Protein AF-A0A7X4K7N7-F1 (afdb_monomer_lite)

Structure (mmCIF, N/CA/C/O backbone):
data_AF-A0A7X4K7N7-F1
#
_entry.id   AF-A0A7X4K7N7-F1
#
loop_
_atom_site.group_PDB
_atom_site.id
_atom_site.type_symbol
_atom_site.label_atom_id
_atom_site.label_alt_id
_atom_site.label_comp_id
_atom_site.label_asym_id
_atom_site.label_entity_id
_atom_site.label_seq_id
_atom_site.pdbx_PDB_ins_code
_atom_site.Cartn_x
_atom_site.Cartn_y
_atom_site.Cartn_z
_atom_site.occupancy
_atom_site.B_iso_or_equiv
_atom_site.auth_seq_id
_atom_site.auth_comp_id
_atom_site.auth_asym_id
_atom_site.auth_atom_id
_atom_site.pdbx_PDB_model_num
ATOM 1 N N . MET A 1 1 ? -16.566 -7.615 -8.564 1.00 59.75 1 MET A N 1
ATOM 2 C CA . MET A 1 1 ? -16.892 -7.277 -7.161 1.00 59.75 1 MET A CA 1
ATOM 3 C C . MET A 1 1 ? -16.103 -6.037 -6.796 1.00 59.75 1 MET A C 1
ATOM 5 O O . MET A 1 1 ? -14.944 -5.968 -7.175 1.00 59.75 1 MET A O 1
ATOM 9 N N . ALA A 1 2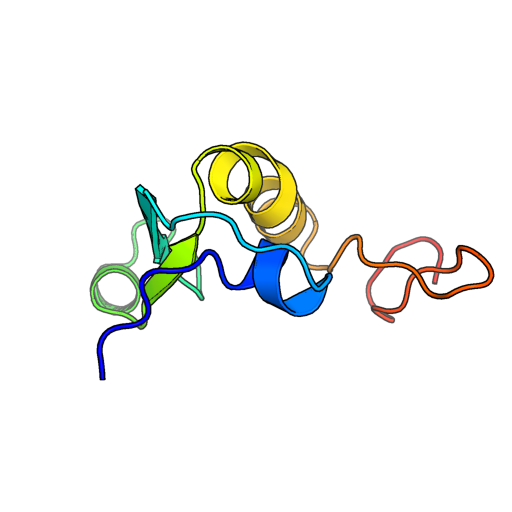 ? -16.725 -5.054 -6.149 1.00 83.31 2 ALA A N 1
ATOM 10 C CA . ALA A 1 2 ? -15.998 -3.899 -5.630 1.00 83.31 2 ALA A CA 1
ATOM 11 C C . ALA A 1 2 ? -15.207 -4.317 -4.382 1.00 83.31 2 ALA A C 1
ATOM 13 O O . ALA A 1 2 ? -15.706 -5.112 -3.586 1.00 83.31 2 ALA A O 1
ATOM 14 N N . GLU A 1 3 ? -14.004 -3.778 -4.211 1.00 90.25 3 GLU A N 1
ATOM 15 C CA . GLU A 1 3 ? -13.171 -3.994 -3.028 1.00 90.25 3 GLU A CA 1
ATOM 16 C C . GLU A 1 3 ? -13.058 -2.664 -2.262 1.00 90.25 3 GLU A C 1
ATOM 18 O O . GLU A 1 3 ? -12.126 -1.893 -2.485 1.00 90.25 3 GLU A O 1
ATOM 23 N N . PRO A 1 4 ? -14.054 -2.328 -1.417 1.00 95.50 4 PRO A N 1
ATOM 24 C CA . PRO A 1 4 ? -14.160 -1.002 -0.806 1.00 95.50 4 PRO A CA 1
ATOM 25 C C . PRO A 1 4 ? -13.236 -0.809 0.404 1.00 95.50 4 PRO A C 1
ATOM 27 O O . PRO A 1 4 ? -13.197 0.280 0.972 1.00 95.50 4 PRO A O 1
ATOM 30 N N . LEU A 1 5 ? -12.534 -1.857 0.842 1.00 98.00 5 LEU A N 1
ATOM 31 C CA . LEU A 1 5 ? -11.709 -1.844 2.047 1.00 98.00 5 LEU A CA 1
ATOM 32 C C . LEU A 1 5 ? -10.222 -1.821 1.705 1.00 98.00 5 LEU A C 1
ATOM 34 O O . LEU A 1 5 ? -9.783 -2.379 0.703 1.00 98.00 5 LEU A O 1
ATOM 38 N N . CYS A 1 6 ? -9.438 -1.208 2.587 1.00 98.44 6 CYS A N 1
ATOM 39 C CA . CYS A 1 6 ? -7.986 -1.224 2.506 1.00 98.44 6 CYS A CA 1
ATOM 40 C C . CYS A 1 6 ? -7.456 -2.659 2.655 1.00 98.44 6 CYS A C 1
ATOM 42 O O . CYS A 1 6 ? -7.603 -3.261 3.725 1.00 98.44 6 CYS A O 1
ATOM 44 N N . ARG A 1 7 ? -6.764 -3.181 1.630 1.00 97.50 7 ARG A N 1
ATOM 45 C CA . ARG A 1 7 ? -6.168 -4.532 1.662 1.00 97.50 7 ARG A CA 1
ATOM 46 C C . ARG A 1 7 ? -5.230 -4.732 2.849 1.00 97.50 7 ARG A C 1
ATOM 48 O O . ARG A 1 7 ? -5.213 -5.806 3.442 1.00 97.50 7 ARG A O 1
ATOM 55 N N . TYR A 1 8 ? -4.461 -3.709 3.221 1.00 96.62 8 TYR A N 1
ATOM 56 C CA . TYR A 1 8 ? -3.484 -3.819 4.311 1.00 96.62 8 TYR A CA 1
ATOM 57 C C . TYR A 1 8 ? -4.176 -3.879 5.672 1.00 96.62 8 TYR A C 1
ATOM 59 O O . TYR A 1 8 ? -3.818 -4.699 6.511 1.00 96.62 8 TYR A O 1
ATOM 67 N N . CYS A 1 9 ? -5.213 -3.065 5.877 1.00 97.31 9 CYS A N 1
ATOM 68 C CA . CYS A 1 9 ? -6.046 -3.133 7.075 1.00 97.31 9 CYS A CA 1
ATOM 69 C C . CYS A 1 9 ? -6.742 -4.493 7.190 1.00 97.31 9 CYS A C 1
ATOM 71 O O . CYS A 1 9 ? -6.713 -5.094 8.262 1.00 97.31 9 CYS A O 1
ATOM 73 N N . ALA A 1 10 ? -7.303 -4.994 6.086 1.00 96.00 10 ALA A N 1
ATOM 74 C CA . ALA A 1 10 ? -8.030 -6.258 6.053 1.00 96.00 10 ALA A CA 1
ATOM 75 C C . ALA A 1 10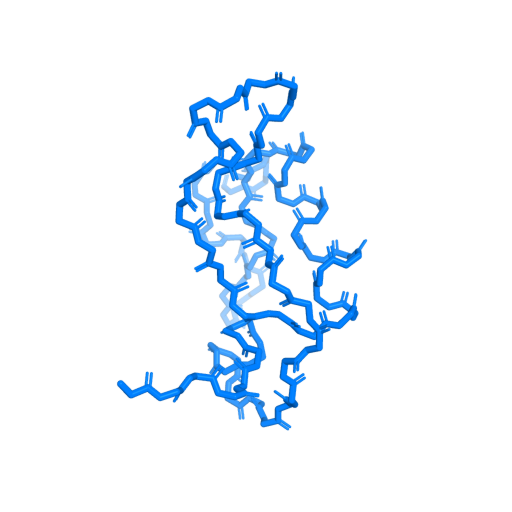 ? -7.144 -7.459 6.427 1.00 96.00 10 ALA A C 1
ATOM 77 O O . ALA A 1 10 ? -7.575 -8.313 7.197 1.00 96.00 10 ALA A O 1
ATOM 78 N N . ARG A 1 11 ? -5.882 -7.492 5.967 1.00 92.50 11 ARG A N 1
ATOM 79 C CA . ARG A 1 11 ? -4.891 -8.518 6.363 1.00 92.50 11 ARG A CA 1
ATOM 80 C C . ARG A 1 11 ? -4.634 -8.556 7.871 1.00 92.50 11 ARG A C 1
ATOM 82 O O . ARG A 1 11 ? -4.304 -9.606 8.404 1.00 92.50 11 ARG A O 1
ATOM 89 N N . LEU A 1 12 ? -4.805 -7.423 8.549 1.00 92.12 12 LEU A N 1
ATOM 90 C CA . LEU A 1 12 ? -4.668 -7.285 10.001 1.00 92.12 12 LEU A CA 1
ATOM 91 C C . LEU A 1 12 ? -6.010 -7.436 10.742 1.00 92.12 12 LEU A C 1
ATOM 93 O O . LEU A 1 12 ? -6.100 -7.093 11.918 1.00 92.12 12 LEU A O 1
ATOM 97 N N . GLY A 1 13 ? -7.076 -7.868 10.059 1.00 94.94 13 GLY A N 1
ATOM 98 C CA . GLY A 1 13 ? -8.416 -7.993 10.639 1.00 94.94 13 GLY A CA 1
ATOM 99 C C . GLY A 1 13 ? -9.108 -6.658 10.935 1.00 94.94 13 GLY A C 1
ATOM 100 O O . GLY A 1 13 ? -10.100 -6.628 11.661 1.00 94.94 13 GLY A O 1
ATOM 101 N N . ARG A 1 14 ? -8.610 -5.539 10.393 1.00 96.62 14 ARG A N 1
ATOM 102 C CA . ARG A 1 14 ? -9.205 -4.208 10.578 1.00 96.62 14 ARG A CA 1
ATOM 103 C C . ARG A 1 14 ? -10.126 -3.85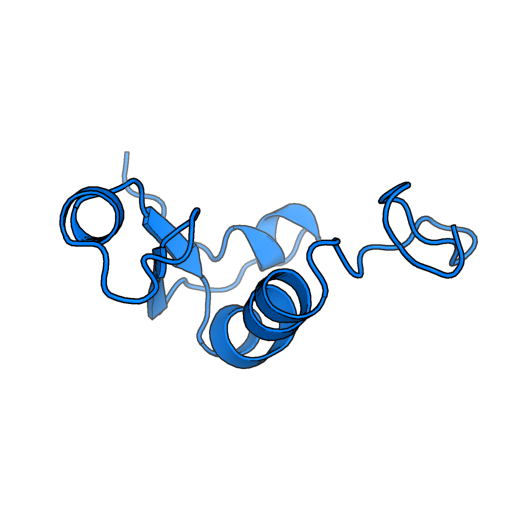3 9.415 1.00 96.62 14 ARG A C 1
ATOM 105 O O . ARG A 1 14 ? -9.788 -4.084 8.255 1.00 96.62 14 ARG A O 1
ATOM 112 N N . VAL A 1 15 ? -11.242 -3.196 9.722 1.00 97.69 15 VAL A N 1
ATOM 113 C CA . VAL A 1 15 ? -12.192 -2.688 8.724 1.00 97.69 15 VAL A CA 1
ATOM 114 C C . VAL A 1 15 ? -11.966 -1.192 8.545 1.00 97.69 15 VAL A C 1
ATOM 116 O O . VAL A 1 15 ? -12.330 -0.403 9.405 1.00 97.69 15 VAL A O 1
ATOM 119 N N . GLU A 1 16 ? -11.351 -0.816 7.428 1.00 98.25 16 GLU A N 1
ATOM 120 C CA . GLU A 1 16 ? -11.065 0.576 7.072 1.00 98.25 16 GLU A CA 1
ATOM 121 C C . GLU A 1 16 ? -11.358 0.770 5.585 1.00 98.25 16 GLU A C 1
ATOM 123 O O . GLU A 1 16 ? -10.936 -0.053 4.764 1.00 98.25 16 GLU A O 1
ATOM 128 N N . ALA A 1 17 ? -12.056 1.850 5.233 1.00 98.25 17 ALA A N 1
ATOM 129 C CA . ALA A 1 17 ? -12.365 2.157 3.842 1.00 98.25 17 ALA A CA 1
ATOM 130 C C . ALA A 1 17 ? -11.087 2.452 3.041 1.00 98.25 17 ALA A C 1
ATOM 132 O O . ALA A 1 17 ? -10.165 3.124 3.509 1.00 98.25 17 ALA A O 1
ATOM 133 N N . ALA A 1 18 ? -11.037 1.958 1.808 1.00 98.25 18 ALA A N 1
ATOM 134 C CA . ALA A 1 18 ? -10.025 2.375 0.857 1.00 98.25 18 ALA A CA 1
ATOM 135 C C . ALA A 1 18 ? -10.367 3.755 0.296 1.00 98.25 18 ALA A C 1
ATOM 137 O O . ALA A 1 18 ? -11.507 4.032 -0.074 1.00 98.25 18 ALA A O 1
ATOM 138 N N . THR A 1 19 ? -9.359 4.616 0.223 1.00 98.19 19 THR A N 1
ATOM 139 C CA . THR A 1 19 ? -9.477 5.984 -0.299 1.00 98.19 19 THR A CA 1
ATOM 140 C C . THR A 1 19 ? -8.452 6.284 -1.388 1.00 98.19 19 THR A C 1
ATOM 142 O O . THR A 1 19 ? -8.511 7.344 -2.004 1.00 98.19 19 THR A O 1
ATOM 145 N N . VAL A 1 20 ? -7.533 5.350 -1.648 1.00 98.12 20 VAL A N 1
ATOM 146 C CA . VAL A 1 20 ? -6.481 5.447 -2.659 1.00 98.12 20 VAL A CA 1
A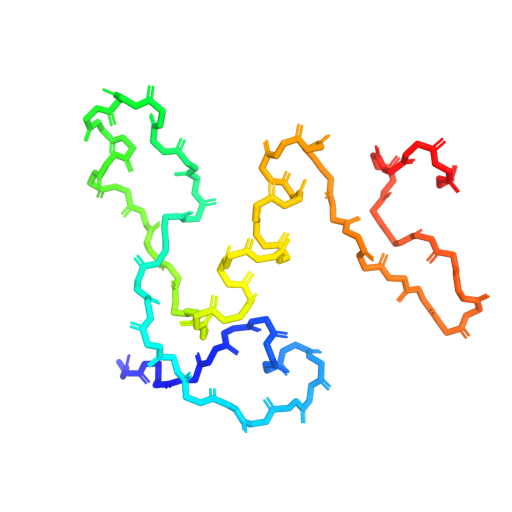TOM 147 C C . VAL A 1 20 ? -6.459 4.157 -3.478 1.00 98.12 20 VAL A C 1
ATOM 149 O O . VAL A 1 20 ? -6.503 3.061 -2.914 1.00 98.12 20 VAL A O 1
ATOM 152 N N . ALA A 1 21 ? -6.380 4.293 -4.801 1.00 96.94 21 ALA A N 1
ATOM 153 C CA . ALA A 1 21 ? -6.027 3.203 -5.702 1.00 96.94 21 ALA A CA 1
ATOM 154 C C . ALA A 1 21 ? -4.511 3.254 -5.924 1.00 96.94 21 ALA A C 1
ATOM 156 O O . ALA A 1 21 ? -4.006 4.176 -6.558 1.00 96.94 21 ALA A O 1
ATOM 157 N N . ASP A 1 22 ? -3.802 2.311 -5.321 1.00 97.44 22 ASP A N 1
ATOM 158 C CA . ASP A 1 22 ? -2.343 2.250 -5.266 1.00 97.44 22 ASP A CA 1
ATOM 159 C C . ASP A 1 22 ? -1.808 1.235 -6.276 1.00 97.44 22 ASP A C 1
ATOM 161 O O . ASP A 1 22 ? -2.371 0.151 -6.409 1.00 97.44 22 ASP A O 1
ATOM 165 N N . HIS A 1 23 ? -0.718 1.546 -6.971 1.00 97.38 23 HIS A N 1
ATOM 166 C CA . HIS A 1 23 ? -0.075 0.580 -7.860 1.00 97.38 23 HIS A CA 1
ATOM 167 C C . HIS A 1 23 ? 0.600 -0.527 -7.045 1.00 97.38 23 HIS A C 1
ATOM 169 O O . HIS A 1 23 ? 1.477 -0.267 -6.219 1.00 97.38 23 HIS A O 1
ATOM 175 N N . ILE A 1 24 ? 0.241 -1.790 -7.308 1.00 95.88 24 ILE A N 1
ATOM 176 C CA . ILE A 1 24 ? 0.871 -2.933 -6.622 1.00 95.88 24 ILE A CA 1
ATOM 177 C C . ILE A 1 24 ? 2.382 -2.917 -6.886 1.00 95.88 24 ILE A C 1
ATOM 179 O O . ILE A 1 24 ? 3.187 -2.972 -5.951 1.00 95.88 24 ILE A O 1
ATOM 183 N N . VAL A 1 25 ? 2.754 -2.766 -8.159 1.00 95.25 25 VAL A N 1
ATOM 184 C CA . V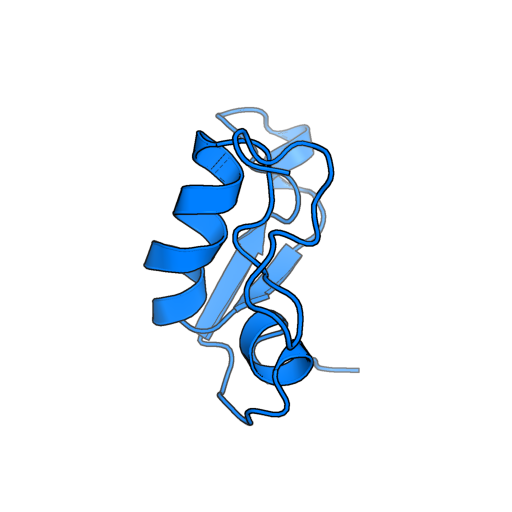AL A 1 25 ? 4.132 -2.528 -8.594 1.00 95.25 25 VAL A CA 1
ATOM 185 C C . VAL A 1 25 ? 4.299 -1.029 -8.858 1.00 95.25 25 VAL A C 1
ATOM 187 O O . VAL A 1 25 ? 3.619 -0.508 -9.741 1.00 95.25 25 VAL A O 1
ATOM 190 N N . PRO A 1 26 ? 5.183 -0.316 -8.134 1.00 95.12 26 PRO A N 1
ATOM 191 C CA . PRO A 1 26 ? 5.357 1.116 -8.334 1.00 95.12 26 PRO A CA 1
ATOM 192 C C . PRO A 1 26 ? 5.876 1.393 -9.741 1.00 95.12 26 PRO A C 1
ATOM 194 O O . PRO A 1 26 ? 6.895 0.844 -10.156 1.00 95.12 26 PRO A O 1
ATOM 197 N N . HIS A 1 27 ? 5.204 2.289 -10.455 1.00 95.56 27 HIS A N 1
ATOM 198 C CA . HIS A 1 27 ? 5.497 2.514 -11.864 1.00 95.56 27 HIS A CA 1
ATOM 199 C C . HIS A 1 27 ? 6.830 3.235 -12.114 1.00 95.56 27 HIS A C 1
ATOM 201 O O . HIS A 1 27 ? 7.456 3.021 -13.140 1.00 95.56 27 HIS A O 1
ATOM 207 N N . ARG A 1 28 ? 7.304 4.086 -11.191 1.00 94.06 28 ARG A N 1
ATOM 208 C CA . ARG A 1 28 ? 8.610 4.786 -11.284 1.00 94.06 28 ARG A CA 1
ATOM 209 C C . ARG A 1 28 ? 8.867 5.490 -12.634 1.00 94.06 28 ARG A C 1
ATOM 211 O O . ARG A 1 28 ? 10.004 5.611 -13.075 1.00 94.06 28 ARG A O 1
ATOM 218 N N . GLY A 1 29 ? 7.799 5.983 -13.263 1.00 96.12 29 GLY A N 1
ATOM 219 C CA . GLY A 1 29 ? 7.830 6.646 -14.574 1.00 96.12 29 GLY A CA 1
ATOM 220 C C . GLY A 1 29 ? 7.630 5.726 -15.785 1.00 96.12 29 GLY A C 1
ATOM 221 O O . GLY A 1 29 ? 7.490 6.232 -16.893 1.00 96.12 29 GLY A O 1
ATOM 222 N N . ASP A 1 30 ? 7.561 4.412 -15.587 1.00 97.62 30 ASP A N 1
ATOM 223 C CA . ASP A 1 30 ? 7.209 3.435 -16.617 1.00 97.62 30 ASP A CA 1
ATOM 224 C C . ASP A 1 30 ? 5.696 3.476 -16.903 1.00 97.62 30 ASP A C 1
ATOM 226 O O . ASP A 1 30 ? 4.871 3.386 -15.989 1.00 97.62 30 ASP A O 1
ATOM 230 N N . LEU A 1 31 ? 5.324 3.648 -18.173 1.00 96.50 31 LEU A N 1
ATOM 231 C CA . LEU A 1 31 ? 3.928 3.762 -18.598 1.00 96.50 31 LEU A CA 1
ATOM 232 C C . LEU A 1 31 ? 3.196 2.416 -18.604 1.00 96.50 31 LEU A C 1
ATOM 234 O O . LEU A 1 31 ? 1.991 2.390 -18.349 1.00 96.50 31 LEU A O 1
ATOM 238 N N . ASP A 1 32 ? 3.904 1.310 -18.831 1.00 96.38 32 ASP A N 1
ATOM 239 C CA . ASP A 1 32 ? 3.304 -0.024 -18.814 1.00 96.38 32 ASP A CA 1
ATOM 240 C C . ASP A 1 32 ? 2.920 -0.396 -17.378 1.00 96.38 32 ASP A C 1
ATOM 242 O O . ASP A 1 32 ? 1.819 -0.886 -17.120 1.00 96.38 32 ASP A O 1
ATOM 246 N N . LEU A 1 33 ? 3.782 -0.060 -16.412 1.00 96.19 33 LEU A N 1
ATOM 247 C CA . LEU A 1 33 ? 3.474 -0.223 -14.990 1.00 96.19 33 LEU A CA 1
ATOM 248 C C . LEU A 1 33 ? 2.426 0.779 -14.4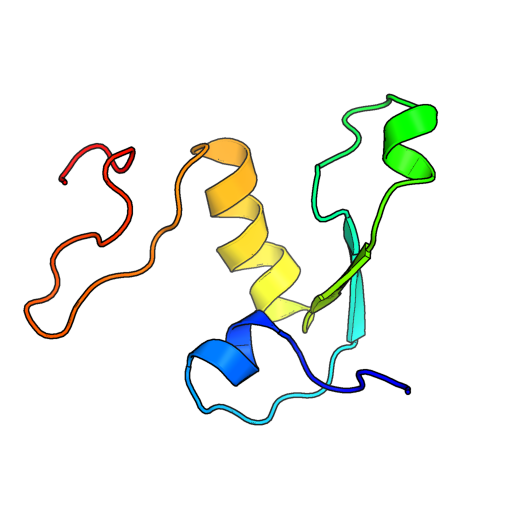94 1.00 96.19 33 LEU A C 1
ATOM 250 O O . LEU A 1 33 ? 1.671 0.468 -13.573 1.00 96.19 33 LEU A O 1
ATOM 254 N N . PHE A 1 34 ? 2.338 1.967 -15.100 1.00 96.31 34 PHE A N 1
ATOM 255 C CA . PHE A 1 34 ? 1.297 2.942 -14.765 1.00 96.31 34 PHE A CA 1
ATOM 256 C C . PHE A 1 34 ? -0.108 2.420 -15.099 1.00 96.31 34 PHE A C 1
ATOM 258 O O . PHE A 1 34 ? -1.055 2.691 -14.360 1.00 96.31 34 PHE A O 1
ATOM 265 N N . ALA A 1 35 ? -0.238 1.641 -16.174 1.00 96.50 35 ALA A N 1
ATOM 266 C CA . ALA A 1 35 ? -1.464 0.926 -16.527 1.00 96.50 35 ALA A CA 1
ATOM 267 C C . ALA A 1 35 ? -1.601 -0.439 -15.818 1.00 96.50 35 ALA A C 1
ATOM 269 O O . ALA A 1 35 ? -2.508 -1.211 -16.132 1.00 96.50 35 ALA A O 1
ATOM 270 N N . GLY A 1 36 ? -0.691 -0.746 -14.890 1.00 96.19 36 GLY A N 1
ATOM 271 C CA . GLY A 1 36 ? -0.633 -2.009 -14.171 1.00 96.19 36 GLY A CA 1
ATOM 272 C C . GLY A 1 36 ? -1.740 -2.191 -13.132 1.00 96.19 36 GLY A C 1
ATOM 273 O O . GLY A 1 36 ? -2.631 -1.360 -12.944 1.00 96.19 36 GLY A O 1
ATOM 274 N N . GLU A 1 37 ? -1.670 -3.320 -12.431 1.00 96.88 37 GLU A N 1
ATOM 275 C CA . GLU A 1 37 ? -2.660 -3.679 -11.421 1.00 96.88 37 GLU A CA 1
ATOM 276 C C . GLU A 1 37 ? -2.631 -2.739 -10.209 1.00 96.88 37 GLU A C 1
ATOM 278 O O . GLU A 1 37 ? -1.575 -2.406 -9.657 1.00 96.88 37 GLU A O 1
ATOM 283 N N . LEU A 1 38 ? -3.829 -2.366 -9.757 1.00 96.56 38 LEU A N 1
ATOM 284 C CA . LEU A 1 38 ? -4.040 -1.512 -8.594 1.00 96.56 38 LEU A CA 1
ATOM 285 C C . LEU A 1 38 ? -4.536 -2.324 -7.390 1.00 96.56 38 LEU A C 1
ATOM 287 O O . LEU A 1 38 ? -5.202 -3.356 -7.522 1.00 96.56 38 LEU A O 1
ATOM 291 N N . GLN A 1 39 ? -4.257 -1.819 -6.194 1.00 97.19 39 GLN A N 1
ATOM 292 C CA . GLN A 1 39 ? -4.807 -2.287 -4.932 1.00 97.19 39 GLN A CA 1
ATOM 293 C C . GLN A 1 39 ? -5.495 -1.147 -4.168 1.00 97.19 39 GLN A C 1
ATOM 295 O O . GLN A 1 39 ? -4.999 -0.021 -4.145 1.00 97.19 39 GLN A O 1
ATOM 300 N N . PRO A 1 40 ? -6.629 -1.417 -3.505 1.00 98.12 40 PRO A N 1
ATOM 301 C CA . PRO A 1 40 ? -7.300 -0.435 -2.671 1.00 98.12 40 PRO A CA 1
ATOM 302 C C . PRO A 1 40 ? -6.599 -0.316 -1.312 1.00 98.12 40 PRO A C 1
ATOM 304 O O . PRO A 1 40 ? -6.486 -1.293 -0.565 1.00 98.12 40 PRO A O 1
ATOM 307 N N . LEU A 1 41 ? -6.158 0.894 -0.962 1.00 98.38 41 LEU A N 1
ATOM 308 C CA . LEU A 1 41 ? -5.547 1.221 0.329 1.00 98.38 41 LEU A CA 1
ATOM 309 C C . LEU A 1 41 ? -6.235 2.430 0.973 1.00 98.38 41 LEU A C 1
ATOM 311 O O . LEU A 1 41 ? -6.782 3.300 0.298 1.00 98.38 41 LEU A O 1
ATOM 315 N N . CYS A 1 42 ? -6.196 2.513 2.303 1.00 98.50 42 CYS A N 1
ATOM 316 C CA . CYS A 1 42 ? -6.494 3.765 2.994 1.00 98.50 42 CYS A CA 1
ATOM 317 C C . CYS A 1 42 ? -5.284 4.702 2.890 1.00 98.50 42 CYS A C 1
ATOM 319 O O . CYS A 1 42 ? -4.139 4.246 2.795 1.00 98.50 42 CYS A O 1
ATOM 321 N N . ALA A 1 43 ? -5.525 6.011 2.970 1.00 98.31 43 ALA A N 1
ATOM 322 C CA . ALA A 1 43 ? -4.475 7.024 2.860 1.00 98.31 43 ALA A CA 1
ATOM 323 C C . ALA A 1 43 ? -3.295 6.790 3.825 1.00 98.31 43 ALA A C 1
ATOM 325 O O . ALA A 1 43 ? -2.148 6.992 3.440 1.00 98.31 43 ALA A O 1
ATOM 326 N N . SER A 1 44 ? -3.559 6.312 5.049 1.00 98.12 44 SER A N 1
ATOM 327 C CA . SER A 1 44 ? -2.516 6.021 6.045 1.00 98.12 44 SER A CA 1
ATOM 328 C C . SER A 1 44 ? -1.636 4.826 5.661 1.00 98.12 44 SER A C 1
ATOM 330 O O . SER A 1 44 ? -0.413 4.889 5.786 1.00 98.12 44 SER A O 1
ATOM 332 N N . CYS A 1 45 ? -2.228 3.732 5.170 1.00 97.94 45 CYS A N 1
ATOM 333 C CA . CYS A 1 45 ? -1.456 2.573 4.721 1.00 97.94 45 CYS A CA 1
ATOM 334 C C . CYS A 1 45 ? -0.655 2.892 3.456 1.00 97.94 45 CYS A C 1
ATOM 336 O O . CYS A 1 45 ? 0.502 2.487 3.378 1.00 97.94 45 CYS A O 1
ATOM 338 N N . HIS A 1 46 ? -1.236 3.650 2.523 1.00 98.00 46 HIS A N 1
ATOM 339 C CA . HIS A 1 46 ? -0.547 4.112 1.320 1.00 98.00 46 HIS A CA 1
ATOM 340 C C . HIS A 1 46 ? 0.667 4.996 1.661 1.00 98.00 46 HIS A C 1
ATOM 342 O O . HIS A 1 46 ? 1.784 4.701 1.250 1.00 98.00 46 HIS A O 1
ATOM 348 N N . SER A 1 47 ? 0.487 6.036 2.483 1.00 97.44 47 SER A N 1
ATOM 349 C CA . SER A 1 47 ? 1.563 6.996 2.769 1.00 97.44 47 SER A CA 1
ATOM 350 C C . SER A 1 47 ? 2.659 6.468 3.694 1.00 97.44 47 SER A C 1
ATOM 352 O O . SER A 1 47 ? 3.757 7.015 3.686 1.00 97.44 47 SER A O 1
ATOM 354 N N . ARG A 1 48 ? 2.380 5.435 4.501 1.00 95.94 48 ARG A N 1
ATOM 355 C CA . ARG A 1 48 ? 3.327 4.916 5.499 1.00 95.94 48 ARG A CA 1
ATOM 356 C C . ARG A 1 48 ? 3.794 3.497 5.217 1.00 95.94 48 ARG A C 1
ATOM 358 O O . ARG A 1 48 ? 4.991 3.258 5.161 1.00 95.94 48 ARG A O 1
ATOM 365 N N . VAL A 1 49 ? 2.871 2.540 5.109 1.00 96.19 49 VAL A N 1
ATOM 366 C CA . VAL A 1 49 ? 3.243 1.118 5.016 1.00 96.19 49 VAL A CA 1
ATOM 367 C C . VAL A 1 49 ? 3.760 0.814 3.616 1.00 96.19 49 VAL A C 1
ATOM 369 O O . VAL A 1 49 ? 4.896 0.373 3.488 1.00 96.19 49 VAL A O 1
ATOM 372 N N . LYS A 1 50 ? 2.983 1.135 2.573 1.00 96.56 50 LYS A N 1
ATOM 373 C CA . LYS A 1 50 ? 3.395 0.914 1.180 1.00 96.56 50 LYS A CA 1
ATOM 374 C C . LYS A 1 50 ? 4.681 1.668 0.849 1.00 96.56 50 LYS A C 1
ATOM 376 O O . LYS A 1 50 ? 5.591 1.076 0.284 1.00 96.56 50 LYS A O 1
ATOM 381 N N . GLN A 1 51 ? 4.794 2.928 1.274 1.00 94.69 51 GLN A N 1
ATOM 382 C CA . GLN A 1 51 ? 6.005 3.723 1.054 1.00 94.69 51 GLN A CA 1
ATOM 383 C C . GLN A 1 51 ? 7.267 3.043 1.619 1.00 94.69 51 GLN A C 1
ATOM 385 O O . GLN A 1 51 ? 8.289 2.980 0.939 1.00 94.69 51 GLN A O 1
ATOM 390 N N . VAL A 1 52 ? 7.207 2.496 2.840 1.00 93.81 52 VAL A N 1
ATOM 391 C CA . VAL A 1 52 ? 8.340 1.761 3.430 1.00 93.81 52 VAL A CA 1
ATOM 392 C C . VAL A 1 52 ? 8.657 0.501 2.628 1.00 93.81 52 VAL A C 1
ATOM 394 O O . VAL A 1 52 ? 9.825 0.242 2.356 1.00 93.81 52 VAL A O 1
ATOM 397 N N . GLU A 1 53 ? 7.640 -0.251 2.205 1.00 95.44 53 GLU A N 1
ATOM 398 C CA . GLU A 1 53 ? 7.832 -1.464 1.400 1.00 95.44 53 GLU A CA 1
ATOM 399 C C . GLU A 1 53 ? 8.459 -1.169 0.032 1.00 95.44 53 GLU A C 1
ATOM 401 O O . GLU A 1 53 ? 9.300 -1.927 -0.442 1.00 95.44 53 GLU A O 1
ATOM 406 N N . GLU A 1 54 ? 8.100 -0.052 -0.600 1.00 95.44 54 GLU A N 1
ATOM 407 C CA . GLU A 1 54 ? 8.655 0.362 -1.892 1.00 95.44 54 GLU A CA 1
ATOM 408 C C . GLU A 1 54 ? 10.099 0.853 -1.812 1.00 95.44 54 GLU A C 1
ATOM 410 O O . GLU A 1 54 ? 10.873 0.638 -2.751 1.00 95.44 54 GLU A O 1
ATOM 415 N N . ILE A 1 55 ? 10.444 1.540 -0.720 1.00 93.62 55 ILE A N 1
ATOM 416 C CA . ILE A 1 55 ? 11.798 2.041 -0.469 1.00 93.62 55 ILE A CA 1
ATOM 417 C C . ILE A 1 55 ? 12.708 0.892 -0.028 1.00 93.62 55 ILE A C 1
ATOM 419 O O . ILE A 1 55 ? 13.808 0.748 -0.555 1.00 93.62 55 ILE A O 1
ATOM 423 N N . GLY A 1 56 ? 12.255 0.082 0.931 1.00 93.19 56 GLY A N 1
ATOM 424 C CA . GLY A 1 56 ? 13.034 -1.013 1.509 1.00 93.19 56 GLY A CA 1
ATOM 425 C C . GLY A 1 56 ? 13.081 -2.261 0.630 1.00 93.19 56 GLY A C 1
ATOM 426 O O . GLY A 1 56 ? 14.058 -3.001 0.669 1.00 93.19 56 GLY A O 1
ATOM 427 N N . GLY A 1 57 ? 12.053 -2.500 -0.188 1.00 94.12 57 GLY A N 1
ATOM 428 C CA . GLY A 1 57 ? 11.930 -3.712 -1.001 1.00 94.12 57 GLY A CA 1
ATOM 429 C C . GLY A 1 57 ? 11.473 -4.953 -0.222 1.00 94.12 57 GLY A C 1
ATOM 430 O O . GLY A 1 57 ? 11.502 -6.056 -0.771 1.00 94.12 57 GLY A O 1
ATOM 431 N N . TYR A 1 58 ? 11.044 -4.791 1.030 1.00 94.19 58 TYR A N 1
ATOM 432 C CA . TYR A 1 58 ? 10.588 -5.858 1.924 1.00 94.19 58 TYR A CA 1
ATOM 433 C C . TYR A 1 58 ? 9.397 -5.390 2.769 1.00 94.19 58 TYR A C 1
ATOM 435 O O . TYR A 1 58 ? 9.232 -4.194 3.015 1.00 94.19 58 TYR A O 1
ATOM 443 N N . SER A 1 59 ? 8.567 -6.329 3.227 1.00 91.88 59 SER A N 1
ATOM 444 C CA . SER A 1 59 ? 7.467 -6.025 4.145 1.00 91.88 59 SER A CA 1
ATOM 445 C C . SER A 1 59 ? 7.962 -5.779 5.568 1.00 91.88 59 SER A C 1
ATOM 447 O O . SER A 1 59 ? 8.839 -6.482 6.064 1.00 91.88 59 SER A O 1
ATOM 449 N N . GLY A 1 60 ? 7.361 -4.800 6.248 1.00 90.69 60 GLY A N 1
ATOM 450 C CA . GLY A 1 60 ? 7.570 -4.553 7.680 1.00 90.69 60 GLY A CA 1
ATOM 451 C C . GLY A 1 60 ? 6.674 -5.395 8.595 1.00 90.69 60 GLY A C 1
ATOM 452 O O . GLY A 1 60 ? 6.553 -5.082 9.778 1.00 90.69 60 GLY A O 1
ATOM 453 N N . ALA A 1 61 ? 5.972 -6.393 8.056 1.00 89.81 61 ALA A N 1
ATOM 454 C CA . ALA A 1 61 ? 5.132 -7.283 8.846 1.00 89.81 61 ALA A CA 1
ATOM 455 C C . ALA A 1 61 ? 5.977 -8.180 9.771 1.00 89.81 61 ALA A C 1
ATOM 457 O O . ALA A 1 61 ? 7.059 -8.637 9.397 1.00 89.81 61 ALA A O 1
ATOM 458 N N . VAL A 1 62 ? 5.455 -8.436 10.970 1.00 91.75 62 VAL A N 1
ATOM 459 C CA . VAL A 1 62 ? 6.095 -9.248 12.013 1.00 91.75 62 VAL A CA 1
ATOM 460 C C . VAL A 1 62 ? 5.156 -10.359 12.484 1.00 91.75 62 VAL A C 1
ATOM 462 O O . VAL A 1 62 ? 3.936 -10.234 12.338 1.00 91.75 62 VAL A O 1
ATOM 465 N N . ASP A 1 63 ? 5.718 -11.446 13.006 1.00 90.81 63 ASP A N 1
ATOM 466 C CA . ASP A 1 63 ? 4.972 -12.545 13.618 1.00 90.81 63 ASP A CA 1
ATOM 467 C C . ASP A 1 63 ? 4.531 -12.222 15.061 1.00 90.81 63 ASP A C 1
ATOM 469 O O . ASP A 1 63 ? 4.636 -11.086 15.533 1.00 90.81 63 ASP A O 1
ATOM 473 N N . LEU A 1 64 ? 3.981 -13.224 15.757 1.00 92.44 64 LEU A N 1
ATOM 474 C CA . LEU A 1 64 ? 3.506 -13.085 17.139 1.00 92.44 64 LEU A CA 1
ATOM 475 C C . LEU A 1 64 ? 4.641 -12.883 18.150 1.00 92.44 64 LEU A C 1
ATOM 477 O O . LEU A 1 64 ? 4.398 -12.318 19.216 1.00 92.44 64 LEU A O 1
ATOM 481 N N . ASP A 1 65 ? 5.853 -13.312 17.808 1.00 94.38 65 ASP A N 1
ATOM 482 C CA . ASP A 1 65 ? 7.050 -13.163 18.631 1.00 94.38 65 ASP A CA 1
ATOM 483 C C . ASP A 1 65 ? 7.783 -11.839 18.324 1.00 94.38 65 ASP A C 1
ATOM 485 O O . ASP A 1 65 ? 8.720 -11.455 19.027 1.00 94.38 65 ASP A O 1
ATOM 489 N N . GLY A 1 66 ? 7.314 -11.092 17.316 1.00 92.06 66 GLY A N 1
ATOM 490 C CA . GLY A 1 66 ? 7.838 -9.793 16.905 1.00 92.06 66 GLY A CA 1
ATOM 491 C C . GLY A 1 66 ? 8.966 -9.871 15.876 1.00 92.06 66 GLY A C 1
ATOM 492 O O . GLY A 1 66 ? 9.589 -8.843 15.595 1.00 92.06 66 GLY A O 1
ATOM 493 N N . TYR A 1 67 ? 9.227 -11.044 15.296 1.00 94.50 67 TYR A N 1
ATOM 494 C CA . TYR A 1 67 ? 10.240 -11.219 14.258 1.00 94.50 67 TYR A CA 1
ATOM 495 C C . TYR A 1 67 ? 9.682 -10.892 12.868 1.00 94.50 67 TYR A C 1
ATOM 497 O O . TYR A 1 67 ? 8.512 -11.172 12.595 1.00 94.50 67 TYR A O 1
ATOM 505 N N . PRO A 1 68 ? 10.480 -10.288 11.965 1.00 94.88 68 PRO A N 1
ATOM 506 C CA . PRO A 1 68 ? 10.045 -10.025 10.597 1.00 94.88 68 PRO A CA 1
ATOM 507 C C . PRO A 1 68 ? 9.640 -11.308 9.867 1.00 94.88 68 PRO A C 1
ATOM 509 O O . PRO A 1 68 ? 10.373 -12.291 9.880 1.00 94.88 68 PRO A O 1
ATOM 512 N N . ILE A 1 69 ? 8.499 -11.280 9.173 1.00 92.06 69 ILE A N 1
ATOM 513 C CA . ILE A 1 69 ? 8.027 -12.443 8.396 1.00 92.06 69 ILE A CA 1
ATOM 514 C C . ILE A 1 69 ? 8.578 -12.476 6.969 1.00 92.06 69 ILE A C 1
ATOM 516 O O . ILE A 1 69 ? 8.525 -13.509 6.305 1.00 92.06 69 ILE A O 1
ATOM 520 N N . ASP A 1 70 ? 9.042 -11.333 6.458 1.00 93.81 70 ASP A N 1
ATOM 521 C CA . ASP A 1 70 ? 9.641 -11.250 5.130 1.00 93.81 70 ASP A CA 1
ATOM 522 C C . ASP A 1 70 ? 11.131 -11.606 5.236 1.00 93.81 70 ASP A C 1
ATOM 524 O O . ASP A 1 70 ? 11.876 -10.852 5.865 1.00 93.81 70 ASP A O 1
ATOM 528 N N . PRO A 1 71 ? 11.606 -12.689 4.593 1.00 94.44 71 PRO A N 1
ATOM 529 C CA . PRO A 1 71 ? 13.010 -13.101 4.660 1.00 94.44 71 PRO A CA 1
ATOM 530 C C . PRO A 1 71 ? 13.975 -12.085 4.029 1.00 94.44 71 PRO A C 1
ATOM 532 O O . PRO A 1 71 ? 15.187 -12.218 4.163 1.00 94.44 71 PRO A O 1
ATOM 535 N N . ARG A 1 72 ? 13.463 -11.081 3.307 1.00 94.62 72 ARG A N 1
ATOM 536 C CA . ARG A 1 72 ? 14.261 -9.975 2.760 1.00 94.62 72 ARG A CA 1
ATOM 537 C C . ARG A 1 72 ? 14.457 -8.838 3.763 1.00 94.62 72 ARG A C 1
ATOM 539 O O . ARG A 1 72 ? 15.212 -7.913 3.471 1.00 94.62 72 ARG A O 1
ATOM 546 N N . HIS A 1 73 ? 13.764 -8.860 4.904 1.00 93.44 73 HIS A N 1
ATOM 547 C CA . HIS A 1 73 ? 13.935 -7.851 5.940 1.00 93.44 73 HIS A CA 1
ATOM 548 C C . HIS A 1 73 ? 15.365 -7.944 6.521 1.00 93.44 73 HIS A C 1
ATOM 550 O O . HIS A 1 73 ? 15.811 -9.043 6.835 1.00 93.44 73 HIS A O 1
ATOM 556 N N . PRO A 1 74 ? 16.096 -6.831 6.737 1.00 91.75 74 PRO A N 1
ATOM 557 C CA . PRO A 1 74 ? 17.507 -6.849 7.166 1.00 91.75 74 PRO A CA 1
ATOM 558 C C . PRO A 1 74 ? 17.802 -7.545 8.504 1.00 91.75 74 PRO A C 1
ATOM 560 O O . PRO A 1 74 ? 18.953 -7.844 8.800 1.00 91.75 74 PRO A O 1
ATOM 563 N N . ASN A 1 75 ? 16.759 -7.751 9.307 1.00 88.12 75 ASN A N 1
ATOM 564 C CA . ASN A 1 75 ? 16.803 -8.367 10.635 1.00 88.12 75 ASN A CA 1
ATOM 565 C C . ASN A 1 75 ? 15.984 -9.674 10.696 1.00 88.12 75 ASN A C 1
ATOM 567 O O . ASN A 1 75 ? 15.558 -10.051 11.787 1.00 88.12 75 ASN A O 1
ATOM 571 N N . ALA A 1 76 ? 15.657 -10.264 9.539 1.00 81.81 76 ALA A N 1
ATOM 572 C CA . ALA A 1 76 ? 15.051 -11.593 9.457 1.00 81.81 76 ALA A CA 1
ATOM 573 C C . ALA A 1 76 ? 16.081 -12.693 9.751 1.00 81.81 76 ALA A C 1
ATOM 575 O O . ALA A 1 76 ? 17.287 -12.463 9.492 1.00 81.81 76 ALA A O 1
#

Sequence (76 aa):
MAEPLCRYCARLGRVEAATVADHIVPHRGDLDLFAGELQPLCASCHSRVKQVEEIGGYSGAVDLDGYPIDPRHPNA

InterPro domains:
  IPR002711 HNH endonuclease [PF01844] (6-49)
  IPR003615 HNH nuclease [cd00085] (4-48)

pLDDT: mean 94.59, std 5.11, range [59.75, 98.5]

Radius of gyration: 13.47 Å; chains: 1; bounding box: 34×20×37 Å

Organism: NCBI:txid2692619

Foldseek 3Di:
DDDQAAPVCVVVVHGHGFDDFAQPDDCPPPPVSVPHHTGGHHPVCVVPQVVCCNVQVWGPDADPVRAGPTPSPPRD

Secondary structure (DSSP, 8-state):
----B-HHHHHTT---B--EEEESS--TT-HHHHTS-EEEE-HHIIIIIIHHHHHHSS---B-TTS-BSSTTSTT-